Protein AF-A0A822EAZ5-F1 (afdb_monomer_lite)

Structure (mmCIF, N/CA/C/O backbone):
data_AF-A0A822EAZ5-F1
#
_entry.id   AF-A0A822EAZ5-F1
#
loop_
_atom_site.group_PDB
_atom_site.id
_atom_site.type_symbol
_atom_site.label_atom_id
_atom_site.label_alt_id
_atom_site.label_comp_id
_atom_site.label_asym_id
_atom_site.label_entity_id
_atom_site.label_seq_id
_atom_site.pdbx_PDB_ins_code
_atom_site.Cartn_x
_atom_site.Cartn_y
_atom_site.Cartn_z
_atom_site.occupancy
_atom_site.B_iso_or_equiv
_atom_site.auth_seq_id
_atom_site.auth_comp_id
_atom_site.auth_asym_id
_atom_site.auth_atom_id
_atom_site.pdbx_PDB_model_num
ATOM 1 N N . PHE A 1 1 ? -6.047 9.829 6.854 1.00 59.88 1 PHE A N 1
ATOM 2 C CA . PHE A 1 1 ? -6.554 10.815 7.838 1.00 59.88 1 PHE A CA 1
ATOM 3 C C . PHE A 1 1 ? -7.999 10.569 8.267 1.00 59.88 1 PHE A C 1
ATOM 5 O O . PHE A 1 1 ? -8.221 10.444 9.463 1.00 59.88 1 PHE A O 1
ATOM 12 N N . VAL A 1 2 ? -8.968 10.448 7.347 1.00 81.38 2 VAL A N 1
ATOM 13 C CA . VAL A 1 2 ? -10.396 10.300 7.712 1.00 81.38 2 VAL A CA 1
ATOM 14 C C . VAL A 1 2 ? -10.675 9.045 8.559 1.00 81.38 2 VAL A C 1
ATOM 16 O O . VAL A 1 2 ? -11.256 9.168 9.630 1.00 81.38 2 VAL A O 1
ATOM 19 N N . LEU A 1 3 ? -10.176 7.867 8.156 1.00 87.69 3 LEU A N 1
ATOM 20 C CA . LEU A 1 3 ? -10.383 6.614 8.906 1.00 87.69 3 LEU A CA 1
ATOM 21 C C . LEU A 1 3 ? -9.814 6.662 10.333 1.00 87.69 3 LEU A C 1
ATOM 23 O O . LEU A 1 3 ? -10.484 6.253 11.272 1.00 87.69 3 LEU A O 1
ATOM 27 N N . GLY A 1 4 ? -8.617 7.231 10.510 1.00 87.75 4 GLY A N 1
ATOM 28 C CA . GLY A 1 4 ? -8.017 7.396 11.837 1.00 87.75 4 GLY A CA 1
ATOM 29 C C . GLY A 1 4 ? -8.843 8.310 12.744 1.00 87.75 4 GLY A C 1
ATOM 30 O O . GLY A 1 4 ? -9.040 8.005 13.914 1.00 87.75 4 GLY A O 1
ATOM 31 N N . LYS A 1 5 ? -9.415 9.395 12.199 1.00 89.62 5 LYS A N 1
ATOM 32 C CA . LYS A 1 5 ? -10.312 10.274 12.962 1.00 89.62 5 LYS A CA 1
ATOM 33 C C . LYS A 1 5 ? -11.616 9.575 13.350 1.00 89.62 5 LYS A C 1
ATOM 35 O O . LYS A 1 5 ? -12.064 9.773 14.470 1.00 89.62 5 LYS A O 1
ATOM 40 N N . MET A 1 6 ? -12.198 8.770 12.458 1.00 91.62 6 MET A N 1
ATOM 41 C CA . MET A 1 6 ? -13.405 7.985 12.746 1.00 91.62 6 MET A CA 1
ATOM 42 C C . MET A 1 6 ? -13.146 6.927 13.830 1.00 91.62 6 MET A C 1
ATOM 44 O O . MET A 1 6 ? -13.960 6.765 14.732 1.00 91.62 6 MET A O 1
ATOM 48 N N . SER A 1 7 ? -11.996 6.247 13.798 1.00 91.50 7 SER A N 1
ATOM 49 C CA . SER A 1 7 ? -11.604 5.327 14.875 1.00 91.50 7 SER A CA 1
ATOM 50 C C . SER A 1 7 ? -11.318 6.048 16.192 1.00 91.50 7 SER A C 1
ATOM 52 O O . SER A 1 7 ? -11.674 5.533 17.239 1.00 91.50 7 SER A O 1
ATOM 54 N N . ALA A 1 8 ? -10.738 7.251 16.161 1.00 90.56 8 ALA A N 1
ATOM 55 C CA . ALA A 1 8 ? -10.439 8.026 17.371 1.00 90.56 8 ALA A CA 1
ATOM 56 C C . ALA A 1 8 ? -11.683 8.521 18.132 1.00 90.56 8 ALA A C 1
ATOM 58 O O . ALA A 1 8 ? -11.561 8.958 19.269 1.00 90.56 8 ALA A O 1
ATOM 59 N N . ILE A 1 9 ? -12.853 8.527 17.488 1.00 92.50 9 ILE A N 1
ATOM 60 C CA . ILE A 1 9 ? -14.139 8.902 18.100 1.00 92.50 9 ILE A CA 1
ATOM 61 C C . ILE A 1 9 ? -15.043 7.679 18.322 1.00 92.50 9 ILE A C 1
ATOM 63 O O . ILE A 1 9 ? -16.258 7.828 18.418 1.00 92.50 9 ILE A O 1
ATOM 67 N N . ASP A 1 10 ? -14.466 6.472 18.312 1.00 89.69 10 ASP A N 1
ATOM 68 C CA . ASP A 1 10 ? -15.166 5.194 18.498 1.00 89.69 10 ASP A CA 1
ATOM 69 C C . ASP A 1 10 ? -16.322 4.9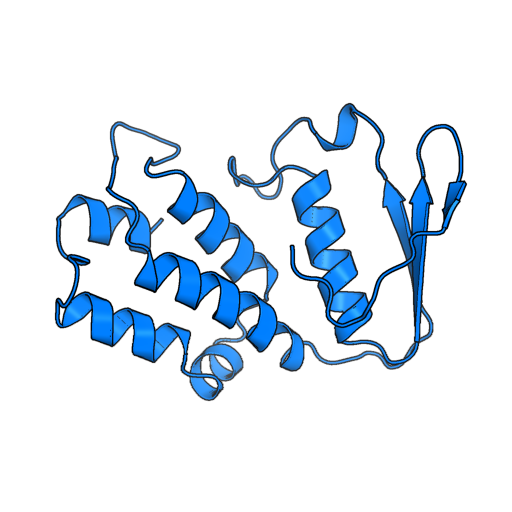45 17.515 1.00 89.69 10 ASP A C 1
ATOM 71 O O . ASP A 1 10 ? -17.255 4.182 17.790 1.00 89.69 10 ASP A O 1
ATOM 75 N N . LEU A 1 11 ? -16.257 5.559 16.329 1.00 92.19 11 LEU A N 1
ATOM 76 C CA . LEU A 1 11 ? -17.218 5.304 15.259 1.00 92.19 11 LEU A CA 1
ATOM 77 C C . LEU A 1 11 ? -16.945 3.954 14.585 1.00 92.19 11 LEU A C 1
ATOM 79 O O . LEU A 1 11 ? -17.883 3.270 14.204 1.00 92.19 11 LEU A O 1
ATOM 83 N N . LEU A 1 12 ? -15.675 3.558 14.451 1.00 91.12 12 LEU A N 1
ATOM 84 C CA . LEU A 1 12 ? -15.254 2.297 13.817 1.00 91.12 12 LEU A CA 1
ATOM 85 C C . LEU A 1 12 ? -14.945 1.204 14.851 1.00 91.12 12 LEU A C 1
ATOM 87 O O . LEU A 1 12 ? -13.892 0.564 14.790 1.00 91.12 12 LEU A O 1
ATOM 91 N N . ARG A 1 13 ? -15.850 1.023 15.817 1.00 90.25 13 ARG A N 1
ATOM 92 C CA . ARG A 1 13 ? -15.800 -0.097 16.767 1.00 90.25 13 ARG A CA 1
ATOM 93 C C . ARG A 1 13 ? -16.034 -1.425 16.048 1.00 90.25 13 ARG A C 1
ATOM 95 O O . ARG A 1 13 ? -16.689 -1.449 15.003 1.00 90.25 13 ARG A O 1
ATOM 102 N N . GLU A 1 14 ? -15.497 -2.500 16.613 1.00 88.19 14 GLU A N 1
ATOM 103 C CA . GLU A 1 14 ? -15.728 -3.860 16.119 1.00 88.19 14 GLU A CA 1
ATOM 104 C C . GLU A 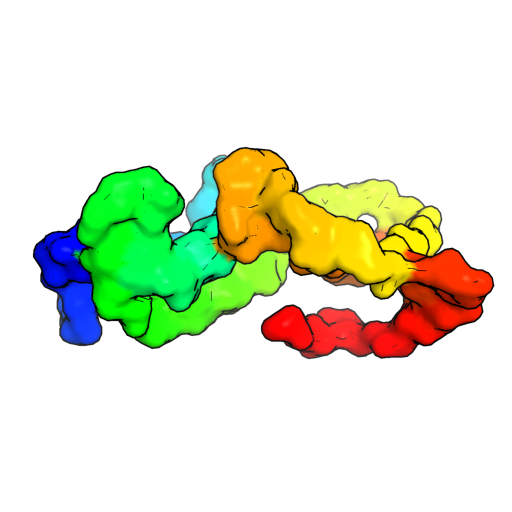1 14 ? -17.233 -4.157 16.063 1.00 88.19 14 GLU A C 1
ATOM 106 O O . GLU A 1 14 ? -17.990 -3.745 16.946 1.00 88.19 14 GLU A O 1
ATOM 111 N N . ASP A 1 15 ? -17.667 -4.786 14.972 1.00 87.44 15 ASP A N 1
ATOM 112 C CA . ASP A 1 15 ? -19.051 -5.162 14.662 1.00 87.44 15 ASP A CA 1
ATOM 113 C C . ASP A 1 15 ? -20.056 -4.002 14.547 1.00 87.44 15 ASP A C 1
ATOM 115 O O . ASP A 1 15 ? -21.262 -4.222 14.380 1.00 87.44 15 ASP A O 1
ATOM 119 N N . SER A 1 16 ? -19.579 -2.755 14.547 1.00 92.19 16 SER A N 1
ATOM 120 C CA . SER A 1 16 ? -20.429 -1.582 14.348 1.00 92.19 16 SER A CA 1
ATOM 121 C C . SER A 1 16 ? -20.951 -1.478 12.910 1.00 92.19 16 SER A C 1
ATOM 123 O O . SER A 1 16 ? -20.287 -1.841 11.936 1.00 92.19 16 SER A O 1
ATOM 125 N N . GLU A 1 17 ? -22.135 -0.887 12.741 1.00 92.06 17 GLU A N 1
ATOM 126 C CA . GLU A 1 17 ? -22.704 -0.637 11.407 1.00 92.06 17 GLU A CA 1
ATOM 127 C C . GLU A 1 17 ? -21.813 0.275 10.550 1.00 92.06 17 GLU A C 1
ATOM 129 O O . GLU A 1 17 ? -21.698 0.096 9.336 1.00 92.06 17 GLU A O 1
ATOM 134 N N . ALA A 1 18 ? -21.109 1.218 11.181 1.00 91.94 18 ALA A N 1
ATOM 135 C CA . ALA A 1 18 ? -20.163 2.089 10.495 1.00 91.94 18 ALA A CA 1
ATOM 136 C C . ALA A 1 18 ? -18.925 1.326 9.990 1.00 91.94 18 ALA A C 1
ATOM 138 O O . ALA A 1 18 ? -18.477 1.577 8.867 1.00 91.94 18 ALA A O 1
ATOM 139 N N . GLU A 1 19 ? -18.392 0.375 10.765 1.00 93.00 19 GLU A N 1
ATOM 140 C CA . GLU A 1 19 ? -17.325 -0.521 10.305 1.00 93.00 19 GLU A CA 1
ATOM 141 C C . GLU A 1 19 ? -17.790 -1.327 9.089 1.00 93.00 19 GLU A C 1
ATOM 143 O O . GLU A 1 19 ? -17.130 -1.296 8.045 1.00 93.00 19 GLU A O 1
ATOM 148 N N . LYS A 1 20 ? -18.950 -1.990 9.184 1.00 92.81 20 LYS A N 1
ATOM 149 C CA . LYS A 1 20 ? -19.522 -2.785 8.084 1.00 92.81 20 LYS A CA 1
ATOM 150 C C . LYS A 1 20 ? -19.692 -1.945 6.822 1.00 92.81 20 LYS A C 1
ATOM 152 O O . LYS A 1 20 ? -19.280 -2.372 5.741 1.00 92.81 20 LYS A O 1
ATOM 157 N N . TYR A 1 21 ? -20.218 -0.729 6.962 1.00 92.50 21 TYR A N 1
ATOM 158 C CA . TYR A 1 21 ? -20.386 0.208 5.855 1.00 92.50 21 TYR A CA 1
ATOM 159 C C . TYR A 1 21 ? -19.047 0.578 5.202 1.00 92.50 21 TYR A C 1
ATOM 161 O O . TYR A 1 21 ? -18.895 0.477 3.981 1.00 92.50 21 TYR A O 1
ATOM 169 N N . VAL A 1 22 ? -18.040 0.961 5.993 1.00 91.12 22 VAL A N 1
ATOM 170 C CA . VAL A 1 22 ? -16.703 1.300 5.476 1.00 91.12 22 VAL A CA 1
ATOM 171 C C . VAL A 1 22 ? 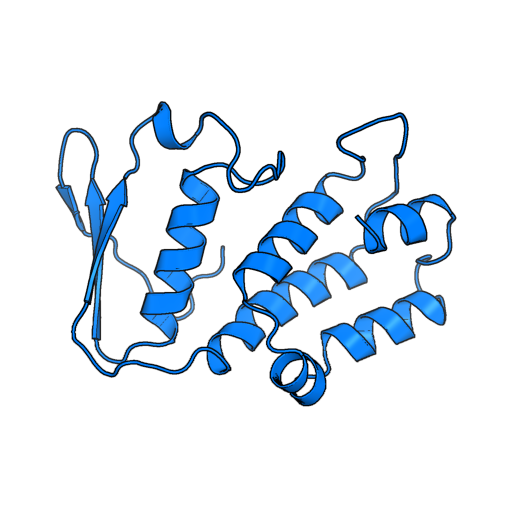-16.069 0.102 4.774 1.00 91.12 22 VAL A C 1
ATOM 173 O O . VAL A 1 22 ? -15.569 0.235 3.655 1.00 91.12 22 VAL A O 1
ATOM 176 N N . VAL A 1 23 ? -16.134 -1.081 5.383 1.00 91.38 23 VAL A N 1
ATOM 177 C CA . VAL A 1 23 ? -15.608 -2.327 4.814 1.00 91.38 23 VAL A CA 1
ATOM 178 C C . VAL A 1 23 ? -16.292 -2.651 3.485 1.00 91.38 23 VAL A C 1
ATOM 180 O O . VAL A 1 23 ? -15.618 -3.001 2.514 1.00 91.38 23 VAL A O 1
ATOM 183 N N . GLN A 1 24 ? -17.613 -2.497 3.397 1.00 91.88 24 GLN A N 1
ATOM 184 C CA . GLN A 1 24 ? -18.365 -2.724 2.164 1.00 91.88 24 GLN A CA 1
ATOM 185 C C . GLN A 1 24 ? -17.947 -1.748 1.056 1.00 91.88 24 GLN A C 1
ATOM 187 O O . GLN A 1 24 ? -17.737 -2.164 -0.086 1.00 91.88 24 GLN A O 1
ATOM 192 N N . ARG A 1 25 ? -17.765 -0.463 1.385 1.00 89.12 25 ARG A N 1
ATOM 193 C CA . ARG A 1 25 ? -17.309 0.567 0.435 1.00 89.12 25 ARG A CA 1
ATOM 194 C C . ARG A 1 25 ? -15.893 0.294 -0.065 1.00 89.12 25 ARG A C 1
ATOM 196 O O . ARG A 1 25 ? -15.658 0.359 -1.268 1.00 89.12 25 ARG A O 1
ATOM 203 N N . LEU A 1 26 ? -14.972 -0.075 0.825 1.00 87.12 26 LEU A N 1
ATOM 204 C CA . LEU A 1 26 ? -13.590 -0.416 0.463 1.00 87.12 26 LEU A CA 1
ATOM 205 C C . LEU A 1 26 ? -13.496 -1.702 -0.371 1.00 87.12 26 LEU A C 1
ATOM 207 O O . LEU A 1 26 ? -12.576 -1.852 -1.170 1.00 87.12 26 LEU A O 1
ATOM 211 N N . LYS A 1 27 ? -14.458 -2.622 -0.238 1.00 87.12 27 LYS A N 1
ATOM 212 C CA . LYS A 1 27 ? -14.566 -3.818 -1.091 1.00 87.12 27 LYS A CA 1
ATOM 213 C C . LYS A 1 27 ? -15.248 -3.543 -2.434 1.00 87.12 27 LYS A C 1
ATOM 215 O O . LYS A 1 27 ? -15.142 -4.370 -3.344 1.00 87.12 27 LYS A O 1
ATOM 220 N N . ASN A 1 28 ? -15.944 -2.414 -2.591 1.00 86.88 28 ASN A N 1
ATOM 221 C CA . ASN A 1 28 ? -16.714 -2.121 -3.794 1.00 86.88 28 ASN A CA 1
ATOM 222 C C . ASN A 1 28 ? -15.807 -1.718 -4.967 1.00 86.88 28 ASN A C 1
ATOM 224 O O . ASN A 1 28 ? -15.485 -0.552 -5.199 1.00 86.88 28 ASN A O 1
ATOM 228 N N . ARG A 1 29 ? -15.453 -2.730 -5.754 1.00 79.56 29 ARG A N 1
ATOM 229 C CA . ARG A 1 29 ? -14.618 -2.649 -6.954 1.00 79.56 29 ARG A CA 1
ATOM 230 C C . ARG A 1 29 ? -15.054 -1.570 -7.948 1.00 79.56 29 ARG A C 1
ATOM 232 O O . ARG A 1 29 ? -14.231 -0.765 -8.373 1.00 79.56 29 ARG A O 1
ATOM 239 N N . ALA A 1 30 ? -16.343 -1.525 -8.283 1.00 81.62 30 ALA A N 1
ATOM 240 C CA . ALA A 1 30 ? -16.871 -0.573 -9.257 1.00 81.62 30 ALA A CA 1
ATOM 241 C C . ALA A 1 30 ? -16.740 0.875 -8.769 1.00 81.62 30 ALA A C 1
ATOM 243 O O . ALA A 1 30 ? -16.444 1.774 -9.554 1.00 81.62 30 ALA A O 1
ATOM 244 N N . GLN A 1 31 ? -16.920 1.107 -7.468 1.00 82.38 31 GLN A N 1
ATOM 245 C CA . GLN A 1 31 ? -16.767 2.436 -6.882 1.00 82.38 31 GLN A CA 1
ATOM 246 C C . GLN A 1 31 ? -15.307 2.875 -6.825 1.00 82.38 31 GLN A C 1
ATOM 248 O O . GLN A 1 31 ? -15.022 4.012 -7.191 1.00 82.38 31 GLN A O 1
ATOM 253 N N . LEU A 1 32 ? -14.387 1.981 -6.444 1.00 79.62 32 LEU A N 1
ATOM 254 C CA . LEU A 1 32 ? -12.949 2.273 -6.473 1.00 79.62 32 LEU A CA 1
ATOM 255 C C . LEU A 1 32 ? -12.479 2.645 -7.887 1.00 79.62 32 LEU A C 1
ATOM 257 O O . LEU A 1 32 ? -11.744 3.619 -8.054 1.00 79.62 32 LEU A O 1
ATOM 261 N N . TYR A 1 33 ? -12.960 1.916 -8.901 1.00 78.81 33 TYR A N 1
ATOM 262 C CA . TYR A 1 33 ? -12.666 2.201 -10.305 1.00 78.81 33 TYR A CA 1
ATOM 263 C C . TYR A 1 33 ? -13.226 3.554 -10.755 1.00 78.81 33 TYR A C 1
ATOM 265 O O . TYR A 1 33 ? -12.493 4.391 -11.278 1.00 78.81 33 TYR A O 1
ATOM 273 N N . ARG A 1 34 ? -14.521 3.806 -10.513 1.00 82.56 34 ARG A N 1
ATOM 274 C CA . ARG A 1 34 ? -15.180 5.069 -10.897 1.00 82.56 34 ARG A CA 1
ATOM 275 C C . ARG A 1 34 ? -14.552 6.282 -10.217 1.00 82.56 34 ARG A C 1
ATOM 277 O O . ARG A 1 34 ? -14.466 7.338 -10.833 1.00 82.56 34 ARG A O 1
ATOM 284 N N . ALA A 1 35 ? -14.093 6.121 -8.979 1.00 82.06 35 ALA A N 1
ATOM 285 C CA . ALA A 1 35 ? -13.396 7.157 -8.228 1.00 82.06 35 ALA A CA 1
ATOM 286 C C . ALA A 1 35 ? -11.927 7.346 -8.657 1.00 82.06 35 ALA A C 1
ATOM 288 O O . ALA A 1 35 ? -11.265 8.236 -8.129 1.00 82.06 35 ALA A O 1
ATOM 289 N N . ARG A 1 36 ? -11.412 6.532 -9.597 1.00 77.88 36 ARG A N 1
ATOM 290 C CA . ARG A 1 36 ? -10.022 6.564 -10.094 1.00 77.88 36 ARG A CA 1
ATOM 291 C C . ARG A 1 36 ? -8.991 6.547 -8.964 1.00 77.88 36 ARG A C 1
ATOM 293 O O . ARG A 1 36 ? -7.978 7.244 -9.008 1.00 77.88 36 ARG A O 1
ATOM 300 N N . ILE A 1 37 ? -9.261 5.758 -7.926 1.00 80.50 37 ILE A N 1
ATOM 301 C CA . ILE A 1 37 ? -8.372 5.672 -6.771 1.00 80.50 37 ILE A CA 1
ATOM 302 C C . ILE A 1 37 ? -7.131 4.881 -7.182 1.00 80.50 37 ILE A C 1
ATOM 304 O O . ILE A 1 37 ? -7.192 3.670 -7.387 1.00 80.50 37 ILE A O 1
ATOM 308 N N . HIS A 1 38 ? -6.003 5.582 -7.293 1.00 83.88 38 HIS A N 1
ATOM 309 C CA . HIS A 1 38 ? -4.718 4.956 -7.567 1.00 83.88 38 HIS A CA 1
ATOM 310 C C . HIS A 1 38 ? -4.291 4.065 -6.382 1.00 83.88 38 HIS A C 1
ATOM 312 O O . HIS A 1 38 ? -4.454 4.486 -5.231 1.00 83.88 38 HIS A O 1
ATOM 318 N N . PRO A 1 39 ? -3.686 2.885 -6.626 1.00 87.12 39 PRO A N 1
ATOM 319 C CA . PRO A 1 39 ? -3.214 1.987 -5.569 1.00 87.12 39 PRO A CA 1
ATOM 320 C C . PRO A 1 39 ? -2.343 2.666 -4.511 1.00 87.12 39 PRO A C 1
ATOM 322 O O . PRO A 1 39 ? -2.498 2.428 -3.316 1.00 87.12 39 PRO A O 1
ATOM 325 N N . PHE A 1 40 ? -1.484 3.589 -4.938 1.00 86.06 40 PHE A N 1
ATOM 326 C CA . PHE A 1 40 ? -0.629 4.367 -4.040 1.00 86.06 40 PHE A CA 1
ATOM 327 C C . PHE A 1 40 ? -1.418 5.143 -2.970 1.00 86.06 40 PHE A C 1
ATOM 329 O O . PHE A 1 40 ? -1.004 5.200 -1.816 1.00 86.06 40 PHE A O 1
ATOM 336 N N . ASN A 1 41 ? -2.594 5.683 -3.308 1.00 87.19 41 ASN A N 1
ATOM 337 C CA . ASN A 1 41 ? -3.429 6.403 -2.341 1.00 87.19 41 ASN A CA 1
ATOM 338 C C . ASN A 1 41 ? -3.975 5.459 -1.261 1.00 87.19 41 ASN A C 1
ATOM 340 O O . ASN A 1 41 ? -4.097 5.849 -0.100 1.00 87.19 41 ASN A O 1
ATOM 344 N N . ILE A 1 42 ? -4.280 4.212 -1.634 1.00 89.50 42 ILE A N 1
ATOM 345 C CA . ILE A 1 42 ? -4.720 3.178 -0.692 1.00 89.50 42 ILE A CA 1
ATOM 346 C C . ILE A 1 42 ? -3.560 2.769 0.212 1.00 89.50 42 ILE A C 1
ATOM 348 O O . ILE A 1 42 ? -3.764 2.637 1.413 1.00 89.50 42 ILE A O 1
ATOM 352 N N . LEU A 1 43 ? -2.348 2.637 -0.333 1.00 89.56 43 LEU A N 1
ATOM 353 C CA . LEU A 1 43 ? -1.152 2.343 0.457 1.00 89.56 43 LEU A CA 1
ATOM 354 C C . LEU A 1 43 ? -0.870 3.437 1.492 1.00 89.56 43 LEU A C 1
ATOM 356 O O . LEU A 1 43 ? -0.665 3.130 2.661 1.00 89.56 43 LEU A O 1
ATOM 360 N N . VAL A 1 44 ? -0.933 4.712 1.092 1.00 88.56 44 VAL A N 1
ATOM 361 C CA . VAL A 1 44 ? -0.811 5.844 2.027 1.00 88.56 44 VAL A CA 1
ATOM 362 C C . VAL A 1 44 ? -1.874 5.749 3.116 1.00 88.56 44 VAL A C 1
ATOM 364 O O . VAL A 1 44 ? -1.557 5.868 4.296 1.00 88.56 44 VAL A O 1
ATOM 367 N N . ALA A 1 45 ? -3.131 5.490 2.749 1.00 89.56 45 ALA A N 1
ATOM 368 C CA . ALA A 1 45 ? -4.204 5.344 3.725 1.00 89.56 45 ALA A CA 1
ATOM 369 C C . ALA A 1 45 ? -3.977 4.162 4.682 1.00 89.56 45 ALA A C 1
ATOM 371 O O . ALA A 1 45 ? -4.229 4.310 5.878 1.00 89.56 45 ALA A O 1
ATOM 372 N N . LEU A 1 46 ? -3.495 3.026 4.172 1.00 90.75 46 LEU A N 1
ATOM 373 C CA . LEU A 1 46 ? -3.181 1.827 4.939 1.00 90.75 46 LEU A CA 1
ATOM 374 C C . LEU A 1 46 ? -2.063 2.088 5.945 1.00 90.75 46 LEU A C 1
ATOM 376 O O . LEU A 1 46 ? -2.273 1.892 7.140 1.00 90.75 46 LEU A O 1
ATOM 380 N N . GLU A 1 47 ? -0.911 2.564 5.478 1.00 88.94 47 GLU A N 1
ATOM 381 C CA . GLU A 1 47 ? 0.252 2.805 6.332 1.00 88.94 47 GLU A CA 1
ATOM 382 C C . GLU A 1 47 ? -0.035 3.901 7.358 1.00 88.94 47 GLU A C 1
ATOM 384 O O . GLU A 1 47 ? 0.279 3.748 8.536 1.00 88.94 47 GLU A O 1
ATOM 389 N N . THR A 1 48 ? -0.751 4.963 6.975 1.00 88.88 48 THR A N 1
ATOM 390 C CA . THR A 1 48 ? -1.209 5.963 7.945 1.00 88.88 48 THR A CA 1
ATOM 391 C C . THR A 1 48 ? -2.180 5.371 8.965 1.00 88.88 48 THR A C 1
ATOM 393 O O . THR A 1 48 ? -2.076 5.695 10.142 1.00 88.88 48 THR A O 1
ATOM 396 N N . TYR A 1 49 ? -3.130 4.521 8.564 1.00 90.75 49 TYR A N 1
ATOM 397 C CA . TYR A 1 49 ? -4.097 3.941 9.502 1.00 90.75 49 TYR A CA 1
ATOM 398 C C . TYR A 1 49 ? -3.443 2.956 10.479 1.00 90.75 49 TYR A C 1
ATOM 400 O O . TYR A 1 49 ? -3.751 2.999 11.672 1.00 90.75 49 TYR A O 1
ATOM 408 N N . LYS A 1 50 ? -2.502 2.133 9.991 1.00 91.00 50 LYS A N 1
ATOM 409 C CA . LYS A 1 50 ? -1.720 1.169 10.783 1.00 91.00 50 LYS A CA 1
ATOM 410 C C . LYS A 1 50 ? -0.917 1.820 11.909 1.00 91.00 50 LYS A C 1
ATOM 412 O O . LYS A 1 50 ? -0.688 1.172 12.922 1.00 91.00 50 LYS A O 1
ATOM 417 N N . GLN A 1 51 ? -0.514 3.083 11.762 1.00 88.62 51 GLN A N 1
ATOM 418 C CA . GLN A 1 51 ? 0.259 3.787 12.791 1.00 88.62 51 GLN A CA 1
ATOM 419 C C . GLN A 1 51 ? -0.504 4.019 14.101 1.00 88.62 51 GLN A C 1
ATOM 421 O O . GLN A 1 51 ? 0.136 4.266 15.1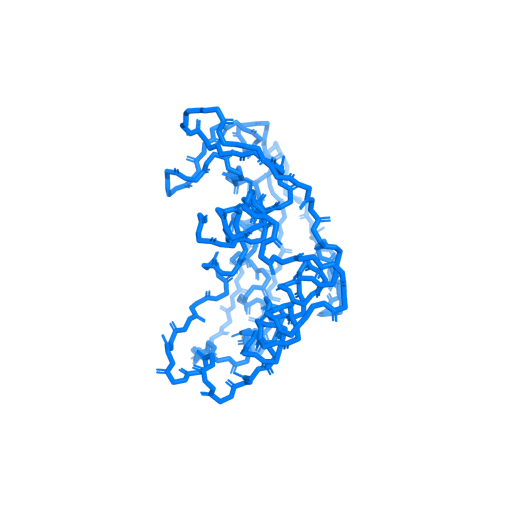20 1.00 88.62 51 GLN A O 1
ATOM 426 N N . GLY A 1 52 ? -1.844 4.013 14.089 1.00 88.44 52 GLY A N 1
ATOM 427 C CA . GLY A 1 52 ? -2.650 4.270 15.294 1.00 88.44 52 GLY A CA 1
ATOM 428 C C . GLY A 1 52 ? -2.566 5.707 15.830 1.00 88.44 52 GLY A C 1
ATOM 429 O O . GLY A 1 52 ? -3.111 6.013 16.888 1.00 88.44 52 GLY A O 1
ATOM 430 N N . LYS A 1 53 ? -1.875 6.613 15.128 1.00 87.81 53 LYS A N 1
ATOM 431 C CA . LYS A 1 53 ? -1.695 8.008 15.540 1.00 87.81 53 LYS A CA 1
ATOM 432 C C . LYS A 1 53 ? -1.600 8.950 14.351 1.00 87.81 53 LYS A C 1
ATOM 434 O O . LYS A 1 53 ? -1.116 8.595 13.279 1.00 87.81 53 LYS A O 1
ATOM 439 N N . GLY A 1 54 ? -2.080 10.173 14.547 1.00 83.19 54 GLY A N 1
ATOM 440 C CA . GLY A 1 54 ? -1.993 11.242 13.565 1.00 83.19 54 GLY A CA 1
ATOM 441 C C . GLY A 1 54 ? -0.579 11.807 13.485 1.00 83.19 54 GLY A C 1
ATOM 442 O O . GLY A 1 54 ? 0.164 11.798 14.460 1.00 83.19 54 GLY A O 1
ATOM 443 N N . PHE A 1 55 ? -0.224 12.349 12.320 1.00 73.69 55 PHE A N 1
ATOM 444 C CA . PHE A 1 55 ? 1.070 13.008 12.140 1.00 73.69 55 PHE A CA 1
ATOM 445 C C . PHE A 1 55 ? 1.187 14.327 12.912 1.00 73.69 55 PHE A C 1
ATOM 447 O O . PHE A 1 55 ? 2.236 14.638 13.467 1.00 73.69 55 PHE A O 1
ATOM 454 N N . LYS A 1 56 ? 0.105 15.114 12.936 1.00 70.88 56 LYS A N 1
ATOM 455 C CA . LYS A 1 56 ? 0.031 16.390 13.652 1.00 70.88 56 LYS A CA 1
ATOM 456 C C . LYS A 1 56 ? -0.992 16.291 14.781 1.00 70.88 56 LYS A C 1
ATOM 458 O O . LYS A 1 56 ? -2.102 15.798 14.573 1.00 70.88 56 LYS A O 1
ATOM 463 N N . GLY A 1 57 ? -0.630 16.813 15.951 1.00 76.06 57 GLY A N 1
ATOM 464 C CA . GLY A 1 57 ? -1.494 16.869 17.132 1.00 76.06 57 GLY A CA 1
ATOM 465 C C . GLY A 1 57 ? -1.491 15.589 17.974 1.00 76.06 57 GLY A C 1
ATOM 466 O O . GLY A 1 57 ? -0.611 14.746 17.850 1.00 76.06 57 GLY A O 1
ATOM 467 N N . LYS A 1 58 ? -2.489 15.463 18.858 1.00 83.06 58 LYS A N 1
ATOM 468 C CA . LYS A 1 58 ? -2.620 14.357 19.830 1.00 83.06 58 LYS A CA 1
ATOM 469 C C . LYS A 1 58 ? -3.592 13.259 19.382 1.00 83.06 58 LYS A C 1
ATOM 471 O O . LYS A 1 58 ? -4.041 12.470 20.204 1.00 83.06 58 LYS A O 1
ATOM 476 N N . LEU A 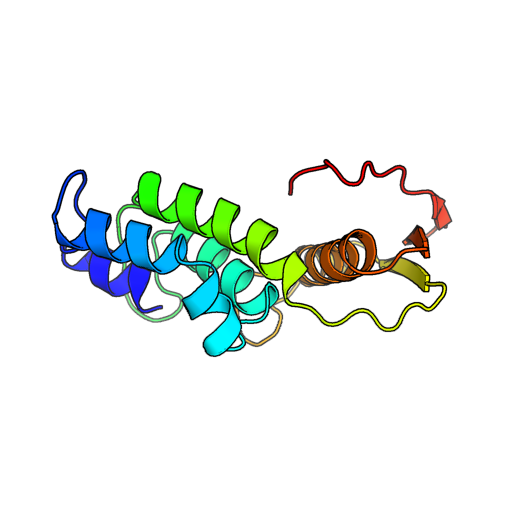1 59 ? -3.972 13.237 18.101 1.00 87.81 59 LEU A N 1
ATOM 477 C CA . LEU A 1 59 ? -4.939 12.263 17.600 1.00 87.81 59 LEU A CA 1
ATOM 478 C C . LEU A 1 59 ? -4.332 10.859 17.668 1.00 87.81 59 LEU A C 1
ATOM 480 O O . LEU A 1 59 ? -3.325 10.594 17.016 1.00 87.81 59 LEU A O 1
ATOM 484 N N . GLN A 1 60 ? -4.962 9.974 18.428 1.00 90.88 60 GLN A N 1
ATOM 485 C CA . GLN A 1 60 ? -4.612 8.563 18.536 1.00 90.88 60 GLN A CA 1
ATOM 486 C C . GLN A 1 60 ? -5.886 7.738 18.378 1.00 90.88 60 GLN A C 1
ATOM 488 O O . GLN A 1 60 ? -6.978 8.224 18.670 1.00 90.88 60 GLN A O 1
ATOM 493 N N . TRP A 1 61 ? -5.755 6.523 17.865 1.00 93.00 61 TRP A N 1
ATOM 494 C CA . TRP A 1 61 ? -6.866 5.597 17.697 1.00 93.00 61 TRP A CA 1
ATOM 495 C C . TRP A 1 61 ? -6.391 4.159 17.843 1.00 93.00 61 TRP A C 1
ATOM 497 O O . TRP A 1 61 ? -5.247 3.830 17.527 1.00 93.00 61 TRP A O 1
ATOM 507 N N . GLN A 1 62 ? -7.304 3.284 18.256 1.00 91.75 62 GLN A N 1
ATOM 508 C CA . GLN A 1 62 ? -7.076 1.852 18.137 1.00 91.75 62 GLN A CA 1
ATOM 509 C C . GLN A 1 62 ? -7.305 1.404 16.694 1.00 91.75 62 GLN A C 1
ATOM 511 O O . GLN A 1 62 ? -8.267 1.807 16.033 1.00 91.75 62 GLN A O 1
ATOM 516 N N . VAL A 1 63 ? -6.371 0.607 16.178 1.00 92.88 63 VAL A N 1
ATOM 517 C CA . VAL A 1 63 ? -6.418 0.112 14.802 1.00 92.88 63 VAL A CA 1
ATOM 518 C C . VAL A 1 63 ? -7.423 -1.026 14.725 1.00 92.88 63 VAL A C 1
ATOM 520 O O . VAL A 1 63 ? -7.177 -2.115 15.238 1.00 92.88 63 VAL A O 1
ATOM 523 N N . ASN A 1 64 ? -8.527 -0.786 14.025 1.00 93.19 64 ASN A N 1
ATOM 524 C CA . ASN A 1 64 ? -9.492 -1.823 13.710 1.00 93.19 64 ASN A CA 1
ATOM 525 C C . ASN A 1 64 ? -8.892 -2.782 12.662 1.00 93.19 64 ASN A C 1
ATOM 527 O O . ASN A 1 64 ? -8.563 -2.380 11.535 1.00 93.19 64 ASN A O 1
ATOM 531 N N . GLN A 1 65 ? -8.747 -4.058 13.029 1.00 93.06 65 GLN A N 1
ATOM 532 C CA . GLN A 1 65 ? -8.100 -5.058 12.174 1.00 93.06 65 GLN A CA 1
ATOM 533 C C . GLN A 1 65 ? -8.897 -5.344 10.902 1.00 93.06 65 GLN A C 1
ATOM 535 O O . GLN A 1 65 ? -8.308 -5.530 9.837 1.00 93.06 65 GLN A O 1
ATOM 540 N N . GLN A 1 66 ? -10.228 -5.322 10.962 1.00 92.94 66 GLN A N 1
ATOM 541 C CA . GLN A 1 66 ? -11.066 -5.577 9.796 1.00 92.94 66 GLN A CA 1
ATOM 542 C C . GLN A 1 66 ? -10.925 -4.467 8.748 1.00 92.94 66 GLN A C 1
ATOM 544 O O . GLN A 1 66 ? -10.821 -4.748 7.546 1.00 92.94 66 GLN A O 1
ATOM 549 N N . VAL A 1 67 ? -10.859 -3.207 9.185 1.00 92.81 67 VAL A N 1
ATOM 550 C CA . VAL A 1 67 ? -10.611 -2.056 8.302 1.00 92.81 67 VAL A CA 1
ATOM 551 C C . VAL A 1 67 ? -9.215 -2.145 7.687 1.00 92.81 67 VAL A C 1
ATOM 553 O O . VAL A 1 67 ? -9.083 -2.026 6.467 1.00 92.81 67 VAL A O 1
ATOM 556 N N . LYS A 1 68 ? -8.184 -2.426 8.496 1.00 93.00 68 LYS A N 1
ATOM 557 C CA . LYS A 1 68 ? -6.799 -2.619 8.028 1.00 93.00 68 LYS A CA 1
ATOM 558 C C . LYS A 1 68 ? -6.708 -3.724 6.967 1.00 93.00 68 LYS A C 1
ATOM 560 O O . LYS A 1 68 ? -6.236 -3.474 5.860 1.00 93.00 68 LYS A O 1
ATOM 565 N N . ASN A 1 69 ? -7.227 -4.914 7.266 1.00 92.25 69 ASN A N 1
ATOM 566 C CA . ASN A 1 69 ? -7.205 -6.063 6.356 1.00 92.25 69 ASN A CA 1
ATOM 567 C C . ASN A 1 69 ? -7.985 -5.780 5.064 1.00 92.25 69 ASN A C 1
ATOM 569 O O . ASN A 1 69 ? -7.645 -6.261 3.980 1.00 92.25 69 ASN A O 1
ATOM 573 N N . THR A 1 70 ? -9.058 -4.993 5.158 1.00 92.38 70 THR A N 1
ATOM 574 C CA . THR A 1 70 ? -9.838 -4.598 3.984 1.00 92.38 70 THR A CA 1
ATOM 575 C C . THR A 1 70 ? -9.087 -3.586 3.118 1.00 92.38 70 THR A C 1
ATOM 577 O O . THR A 1 70 ? -9.130 -3.710 1.895 1.00 92.38 70 THR A O 1
ATOM 580 N N . LEU A 1 71 ? -8.362 -2.634 3.713 1.00 91.75 71 LEU A N 1
ATOM 581 C CA . LEU A 1 71 ? -7.484 -1.712 2.982 1.00 91.75 71 LEU A CA 1
ATOM 582 C C . LEU A 1 71 ? -6.362 -2.457 2.245 1.00 91.75 71 LEU A C 1
ATOM 584 O O . LEU A 1 71 ? -6.121 -2.169 1.075 1.00 91.75 71 LEU A O 1
ATOM 588 N N . GLU A 1 72 ? -5.738 -3.455 2.876 1.00 90.44 72 GLU A N 1
ATOM 589 C CA . GLU A 1 72 ? -4.736 -4.321 2.229 1.00 90.44 72 GLU A CA 1
ATOM 590 C C . GLU A 1 72 ? -5.317 -5.038 1.007 1.00 90.44 72 GLU A C 1
ATOM 592 O O . GLU A 1 72 ? -4.751 -4.998 -0.086 1.00 90.44 72 GLU A O 1
ATOM 597 N N . LYS A 1 73 ? -6.507 -5.632 1.140 1.00 89.56 73 LYS A N 1
ATOM 598 C CA . LYS A 1 73 ? -7.200 -6.257 0.003 1.00 89.56 73 LYS A CA 1
ATOM 599 C C . LYS A 1 73 ? -7.544 -5.237 -1.085 1.00 89.56 73 LYS A C 1
ATOM 601 O O . LYS A 1 73 ? -7.383 -5.533 -2.269 1.00 89.56 73 LYS A O 1
ATOM 606 N N . ALA A 1 74 ? -8.005 -4.046 -0.708 1.00 88.94 74 ALA A N 1
ATOM 607 C CA . ALA A 1 74 ? -8.342 -2.980 -1.648 1.00 88.94 74 ALA A CA 1
ATOM 608 C C . ALA A 1 74 ? -7.115 -2.501 -2.439 1.00 88.94 74 ALA A C 1
ATOM 610 O O . ALA A 1 74 ? -7.229 -2.276 -3.644 1.00 88.94 74 ALA A O 1
ATOM 611 N N . PHE A 1 75 ? -5.941 -2.428 -1.802 1.00 88.25 75 PHE A N 1
ATOM 612 C CA . PHE A 1 75 ? -4.675 -2.102 -2.459 1.00 88.25 75 PHE A CA 1
ATOM 613 C C . PHE A 1 75 ? -4.388 -3.074 -3.609 1.00 88.25 75 PHE A C 1
ATOM 615 O O . PHE A 1 75 ? -4.267 -2.650 -4.757 1.00 88.25 75 PHE A O 1
ATOM 622 N N . TYR A 1 76 ? -4.427 -4.382 -3.358 1.00 84.38 76 TYR A N 1
ATOM 623 C CA . TYR A 1 76 ? -4.207 -5.375 -4.414 1.00 84.38 76 TYR A CA 1
ATOM 624 C C . TYR A 1 76 ? -5.293 -5.380 -5.493 1.00 84.38 76 TYR A C 1
ATOM 626 O O . TYR A 1 76 ? -4.997 -5.575 -6.673 1.00 84.38 76 TYR A O 1
ATOM 634 N N . LEU A 1 77 ? -6.555 -5.158 -5.117 1.00 84.00 77 LEU A N 1
ATOM 635 C CA . LEU A 1 77 ? -7.657 -5.075 -6.079 1.00 84.00 77 LEU A CA 1
ATOM 636 C C . LEU A 1 77 ? -7.540 -3.855 -6.994 1.00 84.00 77 LEU A C 1
ATOM 638 O O . LEU A 1 77 ? -7.975 -3.924 -8.144 1.00 84.00 77 LEU A O 1
ATOM 642 N N . SER A 1 78 ? -6.952 -2.765 -6.504 1.00 83.50 78 SER A N 1
ATOM 643 C CA . SER A 1 78 ? -6.823 -1.525 -7.266 1.00 83.50 78 SER A CA 1
ATOM 644 C C . SER A 1 78 ? -5.837 -1.613 -8.432 1.00 83.50 78 SER A C 1
ATOM 646 O O . SER A 1 78 ? -5.965 -0.851 -9.387 1.00 83.50 78 SER A O 1
ATOM 648 N N . PHE A 1 79 ? -4.918 -2.585 -8.428 1.00 82.38 79 PHE A N 1
ATOM 649 C CA . PHE A 1 79 ? -3.973 -2.796 -9.531 1.00 82.38 79 PHE A CA 1
ATOM 650 C C . PHE A 1 79 ? -4.668 -3.080 -10.864 1.00 82.38 79 PHE A C 1
ATOM 652 O O . PHE A 1 79 ? -4.233 -2.589 -11.898 1.00 82.38 79 PHE A O 1
ATOM 659 N N . LYS A 1 80 ? -5.804 -3.791 -10.847 1.00 77.31 80 LYS A N 1
ATOM 660 C CA . LYS A 1 80 ? -6.568 -4.120 -12.066 1.00 77.31 80 LYS A CA 1
ATOM 661 C C . LYS A 1 80 ? -7.147 -2.899 -12.787 1.00 77.31 80 LYS A C 1
ATOM 663 O O . LYS A 1 80 ? -7.647 -3.031 -13.898 1.00 77.31 80 LYS A O 1
ATOM 668 N N . TYR A 1 81 ? -7.142 -1.737 -12.142 1.00 76.25 81 TYR A N 1
ATOM 669 C CA . TYR A 1 81 ? -7.696 -0.498 -12.681 1.00 76.25 81 TYR A CA 1
ATOM 670 C C . TYR A 1 81 ? -6.647 0.407 -13.308 1.00 76.25 81 TYR A C 1
ATOM 672 O O . TYR A 1 81 ? -7.002 1.405 -13.936 1.00 76.25 81 TYR A O 1
ATOM 680 N N . VAL A 1 82 ? -5.370 0.072 -13.142 1.00 81.19 82 VAL A N 1
ATOM 681 C CA . VAL A 1 82 ? -4.290 0.762 -13.829 1.00 81.19 82 VAL A CA 1
ATOM 682 C C . VAL A 1 82 ? -4.309 0.292 -15.279 1.00 81.19 82 VAL A C 1
ATOM 684 O O . VAL A 1 82 ? -4.287 -0.904 -15.560 1.00 81.19 82 VAL A O 1
ATOM 687 N N . LYS A 1 83 ? -4.428 1.238 -16.212 1.00 84.56 83 LYS A N 1
ATOM 688 C CA . LYS A 1 83 ? -4.439 0.928 -17.641 1.00 84.56 83 LYS A CA 1
ATOM 689 C C . LYS A 1 83 ? -3.023 0.497 -18.052 1.00 84.56 83 LYS A C 1
ATOM 691 O O . LYS A 1 83 ? -2.115 1.314 -17.894 1.00 84.56 83 LYS A O 1
ATOM 696 N N . PRO A 1 84 ? -2.828 -0.723 -18.584 1.00 89.44 84 PRO A N 1
ATOM 697 C CA . PRO A 1 84 ? -1.520 -1.147 -19.059 1.00 89.44 84 PRO A CA 1
ATOM 698 C C . PRO A 1 84 ? -1.113 -0.349 -20.294 1.00 89.44 84 PRO A C 1
ATOM 700 O O . PRO A 1 84 ? -1.951 0.047 -21.114 1.00 89.44 84 PRO A O 1
ATOM 703 N N . THR A 1 85 ? 0.188 -0.148 -20.437 1.00 91.56 85 THR A N 1
ATOM 704 C CA . THR A 1 85 ? 0.806 0.394 -21.650 1.00 91.56 85 THR A CA 1
ATOM 705 C C . THR A 1 85 ? 1.161 -0.708 -22.649 1.00 91.56 85 THR A C 1
ATOM 707 O O . THR A 1 85 ? 1.296 -0.422 -23.836 1.00 91.56 85 THR A O 1
ATOM 710 N N . ASN A 1 86 ? 1.254 -1.963 -22.186 1.00 91.12 86 ASN A N 1
ATOM 711 C CA . ASN A 1 86 ? 1.636 -3.155 -22.948 1.00 91.12 86 ASN A CA 1
ATOM 712 C C . ASN A 1 86 ? 3.070 -3.108 -23.490 1.00 91.12 86 ASN A C 1
ATOM 714 O O . ASN A 1 86 ? 3.368 -3.692 -24.534 1.00 91.12 86 ASN A O 1
ATOM 718 N N . GLN A 1 87 ? 3.965 -2.422 -22.782 1.00 93.56 87 GLN A N 1
ATOM 719 C CA . GLN A 1 87 ? 5.380 -2.342 -23.140 1.00 93.56 87 GLN A CA 1
ATOM 720 C C . GLN A 1 87 ? 6.230 -3.309 -22.309 1.00 93.56 87 GLN A C 1
ATOM 722 O O . GLN A 1 87 ? 5.751 -3.992 -21.402 1.00 93.56 87 GLN A O 1
ATOM 727 N N . ARG A 1 88 ? 7.518 -3.397 -22.654 1.00 94.19 88 ARG A N 1
ATOM 728 C CA . ARG A 1 88 ? 8.503 -4.185 -21.908 1.00 94.19 88 ARG A CA 1
ATOM 729 C C . ARG A 1 88 ? 9.222 -3.276 -20.925 1.00 94.19 88 ARG A C 1
ATOM 731 O O . ARG A 1 88 ? 9.875 -2.325 -21.343 1.00 94.19 88 ARG A O 1
ATOM 738 N N . TYR A 1 89 ? 9.136 -3.607 -19.644 1.00 94.38 89 TYR A N 1
ATOM 739 C CA . TYR A 1 89 ? 9.741 -2.828 -18.570 1.00 94.38 89 TYR A CA 1
ATOM 740 C C . TYR A 1 89 ? 10.937 -3.549 -17.951 1.00 94.38 89 TYR A C 1
ATOM 742 O O . TYR A 1 89 ? 10.891 -4.750 -17.680 1.00 94.38 89 TYR A O 1
ATOM 750 N N . LEU A 1 90 ? 11.988 -2.786 -17.661 1.00 92.62 90 LEU A N 1
ATOM 751 C CA . LEU A 1 90 ? 13.017 -3.140 -16.690 1.00 92.62 90 LEU A CA 1
ATOM 752 C C . LEU A 1 90 ? 12.915 -2.134 -15.544 1.00 92.62 90 LEU A C 1
ATOM 754 O O . LEU A 1 90 ? 13.019 -0.932 -15.769 1.00 92.62 90 LEU A O 1
ATOM 758 N N . ILE A 1 91 ? 12.687 -2.623 -14.332 1.00 93.56 91 ILE A N 1
ATOM 759 C CA . ILE A 1 91 ? 12.524 -1.804 -13.134 1.00 93.56 91 ILE A CA 1
ATOM 760 C C . ILE A 1 91 ? 13.746 -2.022 -12.249 1.00 93.56 91 ILE A C 1
ATOM 762 O O . ILE A 1 91 ? 13.982 -3.135 -11.783 1.00 93.56 91 ILE A O 1
ATOM 766 N N . GLY A 1 92 ? 14.512 -0.956 -12.024 1.00 93.88 92 GLY A N 1
ATOM 767 C CA . GLY A 1 92 ? 15.583 -0.927 -11.034 1.00 93.88 92 GLY A CA 1
ATOM 768 C C . GLY A 1 92 ? 15.074 -0.359 -9.714 1.00 93.88 92 GLY A C 1
ATOM 769 O O . GLY A 1 92 ? 14.641 0.790 -9.670 1.00 93.88 92 GLY A O 1
ATOM 770 N N . LEU A 1 93 ? 15.126 -1.151 -8.647 1.00 92.94 93 LEU A N 1
ATOM 771 C CA . LEU A 1 93 ? 14.833 -0.725 -7.283 1.00 92.94 93 LEU A CA 1
ATOM 772 C C . LEU A 1 93 ? 16.129 -0.326 -6.577 1.00 92.94 93 LEU A C 1
ATOM 774 O O . LEU A 1 93 ? 16.987 -1.174 -6.348 1.00 92.94 93 LEU A O 1
ATOM 778 N N . ASP A 1 94 ? 16.249 0.944 -6.199 1.00 92.94 94 ASP A N 1
ATOM 779 C CA . ASP A 1 94 ? 17.299 1.380 -5.279 1.00 92.94 94 ASP A CA 1
ATOM 780 C C . ASP A 1 94 ? 17.015 0.782 -3.891 1.00 92.94 94 ASP A C 1
ATOM 782 O O . ASP A 1 94 ? 15.919 0.951 -3.344 1.00 92.94 94 ASP A O 1
ATOM 786 N N . VAL A 1 95 ? 17.983 0.045 -3.348 1.00 91.38 95 VAL A N 1
ATOM 787 C CA . VAL A 1 95 ? 17.932 -0.568 -2.009 1.00 91.38 95 VAL A CA 1
ATOM 788 C C . VAL A 1 95 ? 19.029 -0.029 -1.088 1.00 91.38 95 VAL A C 1
ATOM 790 O O . VAL A 1 95 ? 19.325 -0.618 -0.049 1.00 91.38 95 VAL A O 1
ATOM 793 N N . SER A 1 96 ? 19.648 1.095 -1.455 1.00 91.19 96 SER A N 1
ATOM 794 C CA . SER A 1 96 ? 20.639 1.773 -0.626 1.00 91.19 96 SER A CA 1
ATOM 795 C C . SER A 1 96 ? 20.027 2.299 0.675 1.00 91.19 96 SER A C 1
ATOM 797 O O . SER A 1 96 ? 18.821 2.526 0.791 1.00 91.19 96 SER A O 1
ATOM 799 N N . GLY A 1 97 ? 20.871 2.531 1.685 1.00 87.69 97 GLY A N 1
ATOM 800 C CA . GLY A 1 97 ? 20.408 2.968 3.006 1.00 87.69 97 GLY A CA 1
ATOM 801 C C . GLY A 1 97 ? 19.589 4.266 2.985 1.00 87.69 97 GLY A C 1
ATOM 802 O O . GLY A 1 97 ? 18.676 4.418 3.798 1.00 87.69 97 GLY A O 1
ATOM 803 N N . SER A 1 98 ? 19.838 5.166 2.025 1.00 89.44 98 SER A N 1
ATOM 804 C CA . SER A 1 98 ? 19.077 6.415 1.858 1.00 89.44 98 SER A CA 1
ATOM 805 C C . SER A 1 98 ? 17.585 6.168 1.597 1.00 89.44 98 SER A C 1
ATOM 807 O O . SER A 1 98 ? 16.755 6.976 2.006 1.00 89.44 98 SER A O 1
ATOM 809 N N . MET A 1 99 ? 17.223 5.016 1.023 1.00 90.69 99 MET A N 1
ATOM 810 C CA . MET A 1 99 ? 15.840 4.644 0.717 1.00 90.69 99 MET A CA 1
ATOM 811 C C . MET A 1 99 ? 15.005 4.342 1.968 1.00 90.69 99 MET A C 1
ATOM 813 O O . MET A 1 99 ? 13.773 4.348 1.910 1.00 90.69 99 MET A O 1
ATOM 817 N N . SER A 1 100 ? 15.654 4.116 3.114 1.00 87.19 100 SER A N 1
ATOM 81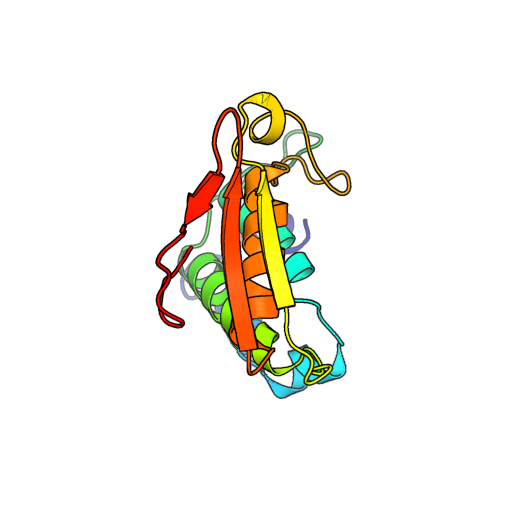8 C CA . SER A 1 100 ? 14.992 4.014 4.420 1.00 87.19 100 SER A CA 1
ATOM 819 C C . SER A 1 100 ? 14.759 5.374 5.088 1.00 87.19 100 SER A C 1
ATOM 821 O O . SER A 1 100 ? 14.025 5.455 6.072 1.00 87.19 100 SER A O 1
ATOM 823 N N . CYS A 1 101 ? 15.350 6.445 4.550 1.00 83.31 101 CYS A N 1
ATOM 824 C CA . CYS A 1 101 ? 15.316 7.777 5.131 1.00 83.31 101 CYS A CA 1
ATOM 825 C C . CYS A 1 101 ? 14.337 8.696 4.390 1.00 83.31 101 CYS A C 1
ATOM 827 O O . CYS A 1 101 ? 14.214 8.674 3.166 1.00 83.31 101 CYS A O 1
ATOM 829 N N . GLY A 1 102 ? 13.661 9.554 5.150 1.00 83.38 102 GLY A N 1
ATOM 830 C CA . GLY A 1 102 ? 12.745 10.550 4.613 1.00 83.38 102 GLY A CA 1
ATOM 831 C C . GLY A 1 102 ? 11.329 10.031 4.375 1.00 83.38 102 GLY A C 1
ATOM 832 O O . GLY A 1 102 ? 10.959 8.907 4.710 1.00 83.38 102 GLY A O 1
ATOM 833 N N . THR A 1 103 ? 10.511 10.919 3.825 1.00 83.75 103 THR A N 1
ATOM 834 C CA . THR A 1 103 ? 9.071 10.719 3.659 1.00 83.75 103 THR A CA 1
ATOM 835 C C . THR A 1 103 ? 8.680 11.145 2.262 1.00 83.75 103 THR A C 1
ATOM 837 O O . THR A 1 103 ? 9.082 12.225 1.821 1.00 83.75 103 THR A O 1
ATOM 840 N N . ILE A 1 104 ? 7.872 10.347 1.576 1.00 80.50 104 ILE A N 1
ATOM 841 C CA . ILE A 1 104 ? 7.431 10.681 0.221 1.00 80.50 104 ILE A CA 1
ATOM 842 C C . ILE A 1 104 ? 6.028 11.280 0.231 1.00 80.50 104 ILE A C 1
ATOM 844 O O . ILE A 1 104 ? 5.177 10.904 1.036 1.00 80.50 104 ILE A O 1
ATOM 848 N N . ASN A 1 105 ? 5.776 12.217 -0.684 1.00 72.31 105 ASN A N 1
ATOM 849 C CA . ASN A 1 105 ? 4.467 12.853 -0.865 1.00 72.31 105 ASN A CA 1
ATOM 850 C C . ASN A 1 105 ? 3.888 13.484 0.424 1.00 72.31 105 ASN A C 1
ATOM 852 O O . ASN A 1 105 ? 2.684 13.424 0.671 1.00 72.31 105 ASN A O 1
ATOM 856 N N . GLY A 1 106 ? 4.755 14.004 1.302 1.00 72.12 106 GLY A N 1
ATOM 857 C CA . GLY A 1 106 ? 4.358 14.540 2.611 1.00 72.12 106 GLY A CA 1
ATOM 858 C C . GLY A 1 106 ? 3.694 13.513 3.540 1.00 72.12 106 GLY A C 1
ATOM 859 O O . GLY A 1 106 ? 3.104 13.903 4.548 1.00 72.12 106 GLY A O 1
ATOM 860 N N . SER A 1 107 ? 3.764 12.218 3.204 1.00 73.38 107 SER A N 1
ATOM 861 C CA . SER A 1 107 ? 3.247 11.120 4.011 1.00 73.38 107 SER A CA 1
ATOM 862 C C . SER A 1 107 ? 4.364 10.586 4.906 1.00 73.38 107 SER A C 1
ATOM 864 O O . SER A 1 107 ? 5.283 9.924 4.422 1.00 73.38 107 SER A O 1
ATOM 866 N N . PRO A 1 108 ? 4.283 10.805 6.224 1.00 72.44 108 PRO A N 1
ATOM 867 C CA . PRO A 1 108 ? 5.294 10.354 7.171 1.00 72.44 108 PRO A CA 1
ATOM 868 C C . PRO A 1 108 ? 5.268 8.841 7.383 1.00 72.44 108 PRO A C 1
ATOM 870 O O . PRO A 1 108 ? 6.114 8.294 8.079 1.00 72.44 108 PRO A O 1
ATOM 873 N N . SER A 1 109 ? 4.276 8.164 6.808 1.00 76.94 109 SER A N 1
ATOM 874 C CA . SER A 1 109 ? 4.098 6.723 6.905 1.00 76.94 109 SER A CA 1
ATOM 875 C C . SER A 1 109 ? 4.768 5.951 5.777 1.00 76.94 109 SER A C 1
ATOM 877 O O . SER A 1 109 ? 4.769 4.729 5.831 1.00 76.94 109 SER A O 1
ATOM 879 N N . ILE A 1 110 ? 5.309 6.629 4.758 1.00 86.19 110 ILE A N 1
ATOM 880 C CA . ILE A 1 110 ? 5.903 5.960 3.599 1.00 86.19 110 ILE A CA 1
ATOM 881 C C . ILE A 1 110 ? 7.318 6.473 3.347 1.00 86.19 110 ILE A C 1
ATOM 883 O O . ILE A 1 110 ? 7.525 7.645 3.024 1.00 86.19 110 ILE A O 1
ATOM 887 N N . THR A 1 111 ? 8.280 5.559 3.453 1.00 89.25 111 THR A N 1
ATOM 888 C CA . THR A 1 111 ? 9.673 5.778 3.052 1.00 89.25 111 THR A CA 1
ATOM 889 C C . THR A 1 111 ? 9.827 5.639 1.533 1.00 89.25 111 THR A C 1
ATOM 891 O O . THR A 1 111 ? 8.989 4.998 0.882 1.00 89.25 111 THR A O 1
ATOM 894 N N . PRO A 1 112 ? 10.903 6.185 0.937 1.00 90.00 112 PRO A N 1
ATOM 895 C CA . PRO A 1 112 ? 11.205 5.964 -0.475 1.00 90.00 112 PRO A CA 1
ATOM 896 C C . PRO A 1 112 ? 11.230 4.480 -0.868 1.00 90.00 112 PRO A C 1
ATOM 898 O O . PRO A 1 112 ? 10.675 4.137 -1.909 1.00 90.00 112 PRO A O 1
ATOM 901 N N . ALA A 1 113 ? 11.773 3.599 -0.017 1.00 89.81 113 ALA A N 1
ATOM 902 C CA . ALA A 1 113 ? 11.796 2.149 -0.234 1.00 89.81 113 ALA A CA 1
ATOM 903 C C . ALA A 1 113 ? 10.391 1.544 -0.379 1.00 89.81 113 ALA A C 1
ATOM 905 O O . ALA A 1 113 ? 10.127 0.771 -1.300 1.00 89.81 113 ALA A O 1
ATOM 906 N N . VAL A 1 114 ? 9.461 1.907 0.509 1.00 88.44 114 VAL A N 1
ATOM 907 C CA . VAL A 1 114 ? 8.084 1.390 0.459 1.00 88.44 114 VAL A CA 1
ATOM 908 C C . VAL A 1 114 ? 7.356 1.927 -0.774 1.00 88.44 114 VAL A C 1
ATOM 910 O O . VAL A 1 114 ? 6.666 1.179 -1.468 1.00 88.44 114 VAL A O 1
ATOM 913 N N . GLY A 1 115 ? 7.535 3.212 -1.089 1.00 89.06 115 GLY A N 1
ATOM 914 C CA . GLY A 1 115 ? 6.920 3.824 -2.263 1.00 89.06 115 GLY A CA 1
ATOM 915 C C . GLY A 1 115 ? 7.418 3.254 -3.588 1.00 89.06 115 GLY A C 1
ATOM 916 O O . GLY A 1 115 ? 6.604 2.952 -4.464 1.00 89.06 115 GLY A O 1
ATOM 917 N N . SER A 1 116 ? 8.734 3.081 -3.736 1.00 90.88 116 SER A N 1
ATOM 918 C CA . SER A 1 116 ? 9.336 2.514 -4.947 1.00 90.88 116 SER A CA 1
ATOM 919 C C . SER A 1 116 ? 8.917 1.059 -5.143 1.00 90.88 116 SER A C 1
ATOM 921 O O . SER A 1 116 ? 8.514 0.684 -6.245 1.00 90.88 116 SER A O 1
ATOM 923 N N . CYS A 1 117 ? 8.903 0.264 -4.069 1.00 89.69 117 CYS A N 1
ATOM 924 C CA . CYS A 1 117 ? 8.442 -1.120 -4.102 1.00 89.69 117 CYS A CA 1
ATOM 925 C C . CYS A 1 117 ? 6.958 -1.215 -4.489 1.00 89.69 117 CYS A C 1
ATOM 927 O O . CYS A 1 117 ? 6.582 -2.019 -5.343 1.00 89.69 117 CYS A O 1
ATOM 929 N N . ALA A 1 118 ? 6.111 -0.337 -3.947 1.00 88.88 118 ALA A N 1
ATOM 930 C CA . ALA A 1 118 ? 4.699 -0.296 -4.305 1.00 88.88 118 ALA A CA 1
ATOM 931 C C . ALA A 1 118 ? 4.470 0.035 -5.784 1.00 88.88 118 ALA A C 1
ATOM 933 O O . ALA A 1 118 ? 3.669 -0.628 -6.442 1.00 88.88 118 ALA A O 1
ATOM 934 N N . MET A 1 119 ? 5.185 1.025 -6.324 1.00 89.38 119 MET A N 1
ATOM 935 C CA . MET A 1 119 ? 5.103 1.368 -7.746 1.00 89.38 119 MET A CA 1
ATOM 936 C C . MET A 1 119 ? 5.654 0.256 -8.637 1.00 89.38 119 MET A C 1
ATOM 938 O O . MET A 1 119 ? 5.048 -0.064 -9.657 1.00 89.38 119 MET A O 1
ATOM 942 N N . CYS A 1 120 ? 6.749 -0.385 -8.226 1.00 91.38 120 CYS A N 1
ATOM 943 C CA . CYS A 1 120 ? 7.275 -1.569 -8.896 1.00 91.38 120 CYS A CA 1
ATOM 944 C C . CYS A 1 120 ? 6.211 -2.670 -8.972 1.00 91.38 120 CYS A C 1
ATOM 946 O O . CYS A 1 120 ? 5.930 -3.182 -10.055 1.00 91.38 120 CYS A O 1
ATOM 948 N N . MET A 1 121 ? 5.540 -2.962 -7.857 1.00 88.75 121 MET A N 1
ATOM 949 C CA . MET A 1 121 ? 4.507 -3.992 -7.797 1.00 88.75 121 MET A CA 1
ATOM 950 C C . MET A 1 121 ? 3.283 -3.664 -8.661 1.00 88.75 121 MET A C 1
ATOM 952 O O . MET A 1 121 ? 2.725 -4.557 -9.305 1.00 88.75 121 MET A O 1
ATOM 956 N N . VAL A 1 122 ? 2.886 -2.388 -8.727 1.00 89.19 122 VAL A N 1
ATOM 957 C CA . VAL A 1 122 ? 1.841 -1.920 -9.652 1.00 89.19 122 VAL A CA 1
ATOM 958 C C . VAL A 1 122 ? 2.235 -2.239 -11.092 1.00 89.19 122 VAL A C 1
ATOM 960 O O . VAL A 1 122 ? 1.459 -2.877 -11.802 1.00 89.19 122 VAL A O 1
ATOM 963 N N . THR A 1 123 ? 3.439 -1.855 -11.516 1.00 90.06 123 THR A N 1
ATOM 964 C CA . THR A 1 123 ? 3.910 -2.078 -12.890 1.00 90.06 123 THR A CA 1
ATOM 965 C C . THR A 1 123 ? 4.021 -3.566 -13.204 1.00 90.06 123 THR A C 1
ATOM 967 O O . THR A 1 123 ? 3.486 -4.023 -14.207 1.00 90.06 123 THR A O 1
ATOM 970 N N . VAL A 1 124 ? 4.623 -4.352 -12.312 1.00 90.19 124 VAL A N 1
ATOM 971 C CA . VAL A 1 124 ? 4.789 -5.807 -12.449 1.00 90.19 124 VAL A CA 1
ATOM 972 C C . VAL A 1 124 ? 3.462 -6.549 -12.621 1.00 90.19 124 VAL A C 1
ATOM 974 O O . VAL A 1 124 ? 3.377 -7.528 -13.369 1.00 90.19 124 VAL A O 1
ATOM 977 N N . ARG A 1 125 ? 2.424 -6.127 -11.894 1.00 87.81 125 ARG A N 1
ATOM 978 C CA . ARG A 1 125 ? 1.107 -6.774 -11.941 1.00 87.81 125 ARG A CA 1
ATOM 979 C C . ARG A 1 125 ? 0.210 -6.246 -13.055 1.00 87.81 125 ARG A C 1
ATOM 981 O O . ARG A 1 125 ? -0.761 -6.922 -13.390 1.00 87.81 125 ARG A O 1
ATOM 988 N N . THR A 1 126 ? 0.522 -5.078 -13.610 1.00 88.56 126 THR A N 1
ATOM 989 C CA . THR A 1 126 ? -0.254 -4.451 -14.689 1.00 88.56 126 THR A CA 1
ATOM 990 C C . THR A 1 126 ? 0.310 -4.803 -16.062 1.00 88.56 126 THR A C 1
ATOM 992 O O . THR A 1 126 ? -0.450 -5.101 -16.979 1.00 88.56 126 THR A O 1
ATOM 995 N N . GLU A 1 127 ? 1.634 -4.801 -16.211 1.00 90.19 127 GLU A N 1
ATOM 996 C CA . GLU A 1 127 ? 2.299 -5.013 -17.493 1.00 90.19 127 GLU A CA 1
ATOM 997 C C . GLU A 1 127 ? 2.523 -6.506 -17.783 1.00 90.19 127 GLU A C 1
ATOM 999 O O . GLU A 1 127 ? 2.815 -7.299 -16.878 1.00 90.19 127 GLU A O 1
ATOM 1004 N N . PRO A 1 128 ? 2.416 -6.925 -19.057 1.00 87.44 128 PRO A N 1
ATOM 1005 C CA . PRO A 1 128 ? 2.643 -8.315 -19.437 1.00 87.44 128 PRO A CA 1
ATOM 1006 C C . PRO A 1 128 ? 4.107 -8.728 -19.231 1.00 87.44 128 PRO A C 1
ATOM 1008 O O . PRO A 1 128 ? 4.364 -9.857 -18.809 1.00 87.44 128 PRO A O 1
ATOM 1011 N N . TYR A 1 129 ? 5.047 -7.803 -19.465 1.00 89.50 129 TYR A N 1
ATOM 1012 C CA . TYR A 1 129 ? 6.488 -8.041 -19.396 1.00 89.50 129 TYR A CA 1
ATOM 1013 C C . TYR A 1 129 ? 7.181 -6.997 -18.518 1.00 89.50 129 TYR A C 1
ATOM 1015 O O . TYR A 1 129 ? 7.418 -5.865 -18.940 1.00 89.50 129 TYR A O 1
ATOM 1023 N N . ALA A 1 130 ? 7.570 -7.406 -17.314 1.00 91.12 130 ALA A N 1
ATOM 1024 C CA . ALA A 1 130 ? 8.382 -6.601 -16.414 1.00 91.12 130 ALA A CA 1
ATOM 1025 C C . ALA A 1 130 ? 9.509 -7.459 -15.831 1.00 91.12 130 ALA A C 1
ATOM 1027 O O . ALA A 1 130 ? 9.269 -8.561 -15.343 1.00 91.12 130 ALA A O 1
ATOM 1028 N N . LYS A 1 131 ? 10.744 -6.962 -15.855 1.00 91.38 131 LYS A N 1
ATOM 1029 C CA . LYS A 1 131 ? 11.870 -7.539 -15.110 1.00 91.38 131 LYS A CA 1
ATOM 1030 C C . LYS A 1 131 ? 12.241 -6.589 -13.982 1.00 91.38 131 LYS A C 1
ATOM 1032 O O . LYS A 1 131 ? 12.268 -5.383 -14.200 1.00 91.38 131 LYS A O 1
ATOM 1037 N N . VAL A 1 132 ? 12.528 -7.125 -12.801 1.00 92.88 132 VAL A N 1
ATOM 1038 C CA . VAL A 1 132 ? 12.915 -6.327 -11.633 1.00 92.88 132 VAL A CA 1
ATOM 1039 C C . VAL A 1 132 ? 14.337 -6.687 -11.234 1.00 92.88 132 VAL A C 1
ATOM 1041 O O . VAL A 1 132 ? 14.717 -7.857 -11.204 1.00 92.88 132 VAL A O 1
ATOM 1044 N N . VAL A 1 133 ? 15.125 -5.662 -10.952 1.00 93.19 133 VAL A N 1
ATOM 1045 C CA . VAL A 1 133 ? 16.469 -5.767 -10.388 1.00 93.19 133 VAL A CA 1
ATOM 1046 C C . VAL A 1 133 ? 16.559 -4.810 -9.207 1.00 93.19 133 VAL A C 1
ATOM 1048 O O . VAL A 1 133 ? 15.918 -3.762 -9.216 1.00 93.19 133 VAL A O 1
ATOM 1051 N N . ALA A 1 134 ? 17.331 -5.165 -8.192 1.00 92.94 134 ALA A N 1
ATOM 1052 C CA . ALA A 1 134 ? 17.682 -4.283 -7.089 1.00 92.94 134 ALA A CA 1
ATOM 1053 C C . ALA A 1 134 ? 19.112 -3.782 -7.290 1.00 92.94 134 ALA A C 1
ATOM 1055 O O . ALA A 1 134 ? 19.952 -4.510 -7.827 1.00 92.94 134 ALA A O 1
ATOM 1056 N N . PHE A 1 135 ? 19.394 -2.551 -6.878 1.00 93.81 135 PHE A N 1
ATOM 1057 C CA . PHE A 1 135 ? 20.736 -1.993 -6.948 1.00 93.81 135 PHE A CA 1
ATOM 1058 C C . PHE A 1 135 ? 21.096 -1.165 -5.711 1.00 93.81 135 PHE A C 1
ATOM 1060 O O . PHE A 1 135 ? 20.268 -0.456 -5.143 1.00 93.81 135 PHE A O 1
ATOM 1067 N N . SER A 1 136 ? 22.363 -1.270 -5.321 1.00 91.44 136 SER A N 1
ATOM 1068 C CA . SER A 1 136 ? 23.048 -0.421 -4.342 1.00 91.44 136 SER A CA 1
ATOM 1069 C C . SER A 1 136 ? 24.502 -0.249 -4.802 1.00 91.44 136 SER A C 1
ATOM 1071 O O . SER A 1 136 ? 24.760 0.383 -5.820 1.00 91.44 136 SER A O 1
ATOM 1073 N N . ASP A 1 137 ? 25.450 -0.882 -4.121 1.00 90.50 137 ASP A N 1
ATOM 1074 C CA . ASP A 1 137 ? 26.835 -1.097 -4.544 1.00 90.50 137 ASP A CA 1
ATOM 1075 C C . ASP A 1 137 ? 26.969 -2.142 -5.667 1.00 90.50 137 ASP A C 1
ATOM 1077 O O . ASP A 1 137 ? 27.978 -2.182 -6.370 1.00 90.50 137 ASP A O 1
ATOM 1081 N N . ARG A 1 138 ? 25.964 -3.010 -5.833 1.00 90.00 138 ARG A N 1
ATOM 1082 C CA . ARG A 1 138 ? 25.916 -4.072 -6.848 1.00 90.00 138 ARG A CA 1
ATOM 1083 C C . ARG A 1 138 ? 24.504 -4.217 -7.392 1.00 90.00 138 ARG A C 1
ATOM 1085 O O . ARG A 1 138 ? 23.541 -3.824 -6.739 1.00 90.00 138 ARG A O 1
ATOM 1092 N N . LEU A 1 139 ? 24.389 -4.812 -8.577 1.00 90.50 139 LEU A N 1
ATOM 1093 C CA . LEU A 1 139 ? 23.106 -5.135 -9.191 1.00 90.50 139 LEU A CA 1
ATOM 1094 C C . LEU A 1 139 ? 22.741 -6.590 -8.897 1.00 90.50 139 LEU A C 1
ATOM 1096 O O . LEU A 1 139 ? 23.501 -7.504 -9.217 1.00 90.50 139 LEU A O 1
ATOM 1100 N N . ILE A 1 140 ? 21.576 -6.795 -8.292 1.00 90.25 140 ILE A N 1
ATOM 1101 C CA . ILE A 1 140 ? 21.093 -8.100 -7.840 1.00 90.25 140 ILE A CA 1
ATOM 1102 C C . ILE A 1 140 ? 19.749 -8.373 -8.530 1.00 90.25 140 ILE A C 1
ATOM 1104 O O . ILE A 1 140 ? 18.853 -7.525 -8.481 1.00 90.25 140 ILE A O 1
ATOM 1108 N N . PRO A 1 141 ? 19.569 -9.522 -9.205 1.00 85.81 141 PRO A N 1
ATOM 1109 C CA . PRO A 1 141 ? 18.261 -9.894 -9.727 1.00 85.81 141 PRO A CA 1
ATOM 1110 C C . PRO A 1 141 ? 17.283 -10.105 -8.568 1.00 85.81 141 PRO A C 1
ATOM 1112 O O . PRO A 1 141 ? 17.619 -10.739 -7.571 1.00 85.81 141 PRO A O 1
ATOM 1115 N N . VAL A 1 142 ? 16.069 -9.573 -8.702 1.00 83.56 142 VAL A N 1
ATOM 1116 C CA . VAL A 1 142 ? 15.005 -9.801 -7.723 1.00 83.56 142 VAL A CA 1
ATOM 1117 C C . VAL A 1 142 ? 14.084 -10.862 -8.290 1.00 83.56 142 VAL A C 1
ATOM 1119 O O . VAL A 1 142 ? 13.333 -10.593 -9.229 1.00 83.56 142 VAL A O 1
ATOM 1122 N N . ASP A 1 143 ? 14.134 -12.057 -7.709 1.00 75.44 143 ASP A N 1
ATOM 1123 C CA . ASP A 1 143 ? 13.120 -13.069 -7.972 1.00 75.44 143 ASP A CA 1
ATOM 1124 C C . ASP A 1 143 ? 11.844 -12.686 -7.233 1.00 75.44 143 ASP A C 1
ATOM 1126 O O . ASP A 1 143 ? 11.796 -12.599 -6.005 1.00 75.44 143 ASP A O 1
ATOM 1130 N N . TYR A 1 144 ? 10.789 -12.433 -7.997 1.00 68.44 144 TYR A N 1
ATOM 1131 C CA . TYR A 1 144 ? 9.474 -12.153 -7.454 1.00 68.44 144 TYR A CA 1
ATOM 1132 C C . TYR A 1 144 ? 8.440 -13.039 -8.147 1.00 68.44 144 TYR A C 1
ATOM 1134 O O . TYR A 1 144 ? 8.458 -13.246 -9.360 1.00 68.44 144 TYR A O 1
ATOM 1142 N N . SER A 1 145 ? 7.496 -13.554 -7.365 1.00 63.47 145 SER A N 1
ATOM 1143 C CA . SER A 1 145 ? 6.283 -14.159 -7.900 1.00 63.47 145 SER A CA 1
ATOM 1144 C C . SER A 1 145 ? 5.226 -13.069 -8.034 1.00 63.47 145 SER A C 1
ATOM 1146 O O . SER A 1 145 ? 5.098 -12.208 -7.163 1.00 63.47 145 SER A O 1
ATOM 1148 N N . LYS A 1 146 ? 4.391 -13.114 -9.080 1.00 63.00 146 LYS A N 1
ATOM 1149 C CA . LYS A 1 146 ? 3.233 -12.202 -9.194 1.00 63.00 146 LYS A CA 1
ATOM 1150 C C . LYS A 1 146 ? 2.283 -12.303 -7.984 1.00 63.00 146 LYS A C 1
ATOM 1152 O O . LYS A 1 146 ? 1.514 -11.373 -7.746 1.00 63.00 146 LYS A O 1
ATOM 1157 N N . ASN A 1 147 ? 2.385 -13.377 -7.194 1.00 57.84 147 ASN A N 1
ATOM 1158 C CA . ASN A 1 147 ? 1.616 -13.606 -5.972 1.00 57.84 147 ASN A CA 1
ATOM 1159 C C . ASN A 1 147 ? 2.290 -13.115 -4.678 1.00 57.84 147 ASN A C 1
ATOM 1161 O O . ASN A 1 147 ? 1.653 -13.188 -3.630 1.00 57.84 147 ASN A O 1
ATOM 1165 N N . THR A 1 148 ? 3.526 -12.603 -4.714 1.00 59.00 148 THR A N 1
ATOM 1166 C CA . THR A 1 148 ? 4.201 -12.080 -3.513 1.00 59.00 148 THR A CA 1
ATOM 1167 C C . THR A 1 148 ? 3.386 -10.928 -2.907 1.00 59.00 148 THR A C 1
ATOM 1169 O O . THR A 1 148 ? 2.858 -10.087 -3.638 1.00 59.00 148 THR A O 1
ATOM 1172 N N . ILE A 1 149 ? 3.223 -10.921 -1.585 1.00 55.38 149 ILE A N 1
ATOM 1173 C CA . ILE A 1 149 ? 2.472 -9.922 -0.805 1.00 55.38 149 ILE A CA 1
ATOM 1174 C C . ILE A 1 149 ? 3.513 -9.019 -0.110 1.00 55.38 149 ILE A C 1
ATOM 1176 O O . ILE A 1 149 ? 4.544 -9.539 0.311 1.00 55.38 149 ILE A O 1
ATOM 1180 N N . LEU A 1 150 ? 3.276 -7.701 -0.059 1.00 50.84 150 LEU A N 1
ATOM 1181 C CA . LEU A 1 150 ? 4.026 -6.737 0.767 1.00 50.84 150 LEU A CA 1
ATOM 1182 C C . LEU A 1 150 ? 3.846 -7.014 2.261 1.00 50.84 150 LEU A C 1
ATOM 1184 O O . LEU A 1 150 ? 2.692 -7.323 2.646 1.00 50.84 150 LEU A O 1
#

Sequence (150 aa):
FVLGKMSAIDLLREDSEAEKYVVQRLKNRAQLYRARIHPFNILVALETYKQGKGFKGKLQWQVNQQVKNTLEKAFYLSFKYVKPTNQRYLIGLDVSGSMSCGTINGSPSITPAVGSCAMCMVTVRTEPYAKVVAFSDRLIPVDYSKNTIL

pLDDT: mean 86.26, std 8.26, range [50.84, 94.38]

Radius of gyration: 16.98 Å; chains: 1; bounding box: 50×31×43 Å

Foldseek 3Di:
DVVLVCQLVVNCPPPHPSVVVLLVCLPPLVNCLVVVPALVNLVLVLLCLVVQADPDDGRGGDRDVSNNVSSLVSSVSRLQNDAEPQDAEEQEAEPEPQQQDDDPPPRPRDGNNNSSVSVLLSNVLNYPHYFYWYDDPDIGGDDDDNPDGD

Secondary structure (DSSP, 8-state):
-HHHHHHHTTTT-TT-HHHHHHHHHHH-HHHHHHTT--HHHHHHHHHHHHTSB-SSSS-B----HHHHHHHHHHHHHHGGGSPP---EEEEEEE-SGGGGSS-BTTBTT--HHHHHHHHHHHHHHHSSEEEEEEESSSEEE----TT---